Protein AF-A0A6P5WKS6-F1 (afdb_monomer)

pLDDT: mean 84.62, std 12.01, range [33.75, 97.38]

Organism: Durio zibethinus (NCBI:txid66656)

Foldseek 3Di:
DDPLLVCLVPDDLAADAEDADADEDDVCLVVVLSNVVSNLSSLYAEYADHYEYPDPPPPRAHDQVVQVRASYAYYHDHYQDEHDHDPDGDHNRHNYDHYHNYDHDDPVSVCVNPVNDPPD

Sequence (120 aa):
MNFVERVLLLRDSSSLQTFYLNCCVLSDGPHINTWIYAAIRHKIQSLMLRLSFEDINGLFVLPQRLFTCESLMDLDLQFFYDLKLPSVISFPSLKILTLVSVTFADHHLVQQLFSGNPFV

Solvent-accessible surface area (backbone atoms only — not comparable to full-atom values): 7070 Å² total; per-residue (Å²): 135,56,72,67,55,51,52,59,66,70,49,68,95,58,68,36,58,68,49,79,46,79,46,74,45,64,93,50,53,70,56,53,45,50,48,53,51,45,40,54,75,29,51,24,27,33,42,37,42,38,45,46,63,86,51,98,81,67,84,68,68,72,57,64,66,66,43,52,32,62,50,29,28,32,41,36,42,33,30,85,49,63,55,67,74,58,99,63,66,39,58,80,44,53,77,43,81,45,75,39,68,60,42,72,82,54,70,66,55,49,50,54,67,70,61,74,57,77,91,122

Secondary structure (DSSP, 8-state):
--HHHHHHHHS-S----EEEEEEEESTTHHHHHHHHHHHHHTT-SEEEEEEEESSTT------GGGGG-TT--EEEEE-SSB----S----TT--EEEEES-B-S-HHHHHHHHS-----

Structure (mmCIF, N/CA/C/O backbone):
data_AF-A0A6P5WKS6-F1
#
_entry.id   AF-A0A6P5WKS6-F1
#
loop_
_atom_site.group_PDB
_atom_site.id
_atom_site.type_symbol
_atom_site.label_atom_id
_atom_site.label_alt_id
_atom_site.label_comp_id
_atom_site.label_asym_id
_atom_site.label_entity_id
_atom_site.label_seq_id
_atom_site.pdbx_PDB_ins_code
_atom_site.Cartn_x
_atom_site.Cartn_y
_atom_site.Cartn_z
_atom_site.occupancy
_atom_site.B_iso_or_equiv
_atom_site.auth_seq_id
_atom_site.auth_comp_id
_atom_site.auth_asym_id
_atom_site.auth_atom_id
_atom_site.pdbx_PDB_model_num
ATOM 1 N N . MET A 1 1 ? -12.905 -13.903 -11.666 1.00 56.12 1 MET A N 1
ATOM 2 C CA . MET A 1 1 ? -12.692 -13.738 -10.219 1.00 56.12 1 MET A CA 1
ATOM 3 C C . MET A 1 1 ? -11.821 -14.889 -9.740 1.00 56.12 1 MET A C 1
ATOM 5 O O . MET A 1 1 ? -12.224 -16.033 -9.932 1.00 56.12 1 MET A O 1
ATOM 9 N N . ASN A 1 2 ? -10.618 -14.619 -9.234 1.00 79.56 2 ASN A N 1
ATOM 10 C CA . ASN A 1 2 ? -9.679 -15.669 -8.808 1.00 79.56 2 ASN A CA 1
ATOM 11 C C . ASN A 1 2 ? -9.931 -16.110 -7.348 1.00 79.56 2 ASN A C 1
ATOM 13 O O . ASN A 1 2 ? -10.730 -15.505 -6.631 1.00 79.56 2 ASN A O 1
ATOM 17 N N . PHE A 1 3 ? -9.293 -17.205 -6.915 1.00 83.62 3 PHE A N 1
ATOM 18 C CA . PHE A 1 3 ? -9.488 -17.784 -5.576 1.00 83.62 3 PHE A CA 1
ATOM 19 C C . PHE A 1 3 ? -9.265 -16.760 -4.450 1.00 83.62 3 PHE A C 1
ATOM 21 O O . PHE A 1 3 ? -10.076 -16.679 -3.530 1.00 83.62 3 PHE A O 1
ATOM 28 N N . VAL A 1 4 ? -8.216 -15.937 -4.558 1.00 82.88 4 VAL A N 1
ATOM 29 C CA . VAL A 1 4 ? -7.855 -14.932 -3.546 1.00 82.88 4 VAL A CA 1
ATOM 30 C C . VAL A 1 4 ? -8.931 -13.853 -3.430 1.00 82.88 4 VAL A C 1
ATOM 32 O O . VAL A 1 4 ? -9.372 -13.549 -2.324 1.00 82.88 4 VAL A O 1
ATOM 35 N N . GLU A 1 5 ? -9.427 -13.329 -4.556 1.00 82.88 5 GLU A N 1
ATOM 36 C CA . GLU A 1 5 ? -10.539 -12.365 -4.561 1.00 82.88 5 GLU A CA 1
ATOM 37 C C . GLU A 1 5 ? -11.770 -12.938 -3.859 1.00 82.88 5 GLU A C 1
ATOM 39 O O . GLU A 1 5 ? -12.392 -12.270 -3.035 1.00 82.88 5 GLU A O 1
ATOM 44 N N . ARG A 1 6 ? -12.101 -14.201 -4.146 1.00 85.94 6 ARG A N 1
ATOM 45 C CA . ARG A 1 6 ? -13.261 -14.866 -3.553 1.00 85.94 6 ARG A CA 1
ATOM 46 C C . ARG A 1 6 ? -13.101 -15.051 -2.043 1.00 85.94 6 ARG A C 1
ATOM 48 O O . ARG A 1 6 ? -14.053 -14.796 -1.314 1.00 85.94 6 ARG A O 1
ATOM 55 N N . VAL A 1 7 ? -11.919 -15.443 -1.568 1.00 87.19 7 VAL A N 1
ATOM 56 C CA . VAL A 1 7 ? -11.631 -15.565 -0.127 1.00 87.19 7 VAL A CA 1
ATOM 57 C C . VAL A 1 7 ? -11.758 -14.212 0.573 1.00 87.19 7 VAL A C 1
ATOM 59 O O . VAL A 1 7 ? -12.415 -14.121 1.606 1.00 87.19 7 VAL A O 1
ATOM 62 N N . LEU A 1 8 ? -11.195 -13.147 -0.003 1.00 83.88 8 LEU A N 1
ATOM 63 C CA . LEU A 1 8 ? -11.260 -11.806 0.583 1.00 83.88 8 LEU A CA 1
ATOM 64 C C . LEU A 1 8 ? -12.688 -11.237 0.599 1.00 83.88 8 LEU A C 1
ATOM 66 O O . LEU A 1 8 ? -13.052 -10.508 1.522 1.00 83.88 8 LEU A O 1
ATOM 70 N N . LEU A 1 9 ? -13.510 -11.577 -0.397 1.00 81.69 9 LEU A N 1
ATOM 71 C CA . LEU A 1 9 ? -14.909 -11.147 -0.476 1.00 81.69 9 LEU A CA 1
ATOM 72 C C . LEU A 1 9 ? -15.844 -11.924 0.450 1.00 81.69 9 LEU A C 1
ATOM 74 O O . LEU A 1 9 ? -16.779 -11.331 0.980 1.00 81.69 9 LEU A O 1
ATOM 78 N N . LEU A 1 10 ? -15.613 -13.229 0.616 1.00 84.00 10 LEU A N 1
ATOM 79 C CA . LEU A 1 10 ? -16.430 -14.102 1.466 1.00 84.00 10 LEU A CA 1
ATOM 80 C C . LEU A 1 10 ? -16.016 -14.068 2.938 1.00 84.00 10 LEU A C 1
ATOM 82 O O . LEU A 1 10 ? -16.721 -14.631 3.775 1.00 84.00 10 LEU A O 1
ATOM 86 N N . ARG A 1 11 ? -14.886 -13.430 3.257 1.00 82.25 11 ARG A N 1
ATOM 87 C CA . ARG A 1 11 ? -14.483 -13.185 4.638 1.00 82.25 11 ARG A CA 1
ATOM 88 C C . ARG A 1 11 ? -15.569 -12.377 5.346 1.00 82.25 11 ARG A C 1
ATOM 90 O O . ARG A 1 11 ? -16.121 -11.430 4.781 1.00 82.25 11 ARG A O 1
ATOM 97 N N . ASP A 1 12 ? -15.869 -12.771 6.577 1.00 78.62 12 ASP A N 1
ATOM 98 C CA . ASP A 1 12 ? -16.764 -12.024 7.451 1.00 78.62 12 ASP A CA 1
ATOM 99 C C . ASP A 1 12 ? -16.227 -10.605 7.716 1.00 78.62 12 ASP A C 1
ATOM 101 O O . ASP A 1 12 ? -15.115 -10.245 7.330 1.00 78.62 12 ASP A O 1
ATOM 105 N N . SER A 1 13 ? -17.019 -9.760 8.374 1.00 73.75 13 SER A N 1
ATOM 106 C CA . SER A 1 13 ? -16.633 -8.373 8.668 1.00 73.75 13 SER A CA 1
ATOM 107 C C . SER A 1 13 ? -15.544 -8.243 9.744 1.00 73.75 13 SER A C 1
ATOM 109 O O . SER A 1 13 ? -15.383 -7.163 10.317 1.00 73.75 13 SER A O 1
ATOM 111 N N . SER A 1 14 ? -14.840 -9.329 10.079 1.00 78.69 14 SER A N 1
ATOM 112 C CA . SER A 1 14 ? -13.725 -9.290 11.019 1.00 78.69 14 SER A CA 1
ATOM 113 C C . SER A 1 14 ? -12.568 -8.478 10.437 1.00 78.69 14 SER A C 1
ATOM 115 O O . SER A 1 14 ? -12.316 -8.480 9.230 1.00 78.69 14 SER A O 1
ATOM 117 N N . SER A 1 15 ? -11.828 -7.769 11.291 1.00 75.94 15 SER A N 1
ATOM 118 C CA . SER A 1 15 ? -10.667 -7.014 10.825 1.00 75.94 15 SER A CA 1
ATOM 119 C C . SER A 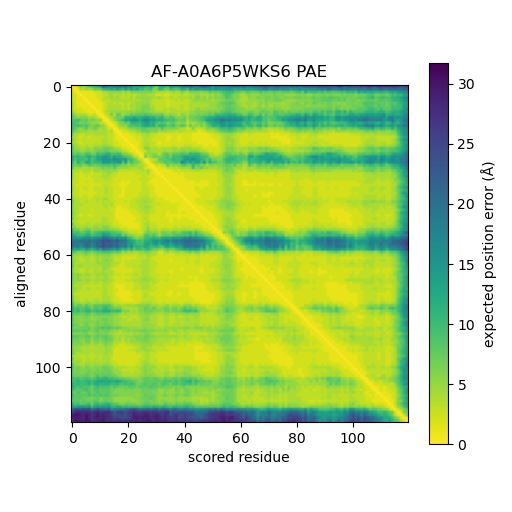1 15 ? -9.590 -7.958 10.279 1.00 75.94 15 SER A C 1
ATOM 121 O O . SER A 1 15 ? -9.337 -9.046 10.808 1.00 75.94 15 SER A O 1
ATOM 123 N N . LEU A 1 16 ? -8.982 -7.587 9.155 1.00 83.50 16 LEU A N 1
ATOM 124 C CA . LEU A 1 16 ? -7.825 -8.288 8.605 1.00 83.50 16 LEU A CA 1
ATOM 125 C C . LEU A 1 16 ? -6.577 -7.660 9.213 1.00 83.50 16 LEU A C 1
ATOM 127 O O . LEU A 1 16 ? -6.163 -6.612 8.757 1.00 83.50 16 LEU A O 1
ATOM 131 N N . GLN A 1 17 ? -5.972 -8.246 10.245 1.00 91.00 17 GLN A N 1
ATOM 132 C CA . GLN A 1 17 ? -4.832 -7.580 10.894 1.00 91.00 17 GLN A CA 1
ATOM 133 C C . GLN A 1 17 ? -3.659 -7.352 9.933 1.00 91.00 17 GLN A C 1
ATOM 135 O O . GLN A 1 17 ? -3.175 -6.226 9.825 1.00 91.00 17 GLN A O 1
ATOM 140 N N . THR A 1 18 ? -3.265 -8.385 9.187 1.00 94.62 18 THR A N 1
ATOM 141 C CA . THR A 1 18 ? -2.090 -8.338 8.311 1.00 94.62 18 THR A CA 1
ATOM 142 C C . THR A 1 18 ? -2.413 -8.895 6.931 1.00 94.62 18 THR A C 1
ATOM 144 O O . THR A 1 18 ? -3.059 -9.937 6.811 1.00 94.62 18 THR A O 1
ATOM 147 N N . PHE A 1 19 ? -1.922 -8.228 5.889 1.00 94.38 19 PHE A N 1
ATOM 148 C CA . PHE A 1 19 ? -1.888 -8.743 4.522 1.00 94.38 19 PHE A CA 1
ATOM 149 C C . PHE A 1 19 ? -0.457 -8.673 4.007 1.00 94.38 19 PHE A C 1
ATOM 151 O O . PHE A 1 19 ? 0.121 -7.593 3.892 1.00 94.38 19 PHE A O 1
ATOM 158 N N . TYR A 1 20 ? 0.099 -9.839 3.697 1.00 95.12 20 TYR A N 1
ATOM 159 C CA . TYR A 1 20 ? 1.424 -9.982 3.115 1.00 95.12 20 TYR A CA 1
ATOM 160 C C . TYR A 1 20 ? 1.292 -10.543 1.706 1.00 95.12 20 TYR A C 1
ATOM 162 O O . TYR A 1 20 ? 0.670 -11.590 1.509 1.00 95.12 20 TYR A O 1
ATOM 170 N N . LEU A 1 21 ? 1.901 -9.865 0.740 1.00 92.75 21 LEU A N 1
ATOM 171 C CA . LEU A 1 21 ? 1.977 -10.327 -0.635 1.00 92.75 21 LEU A CA 1
ATOM 172 C C . L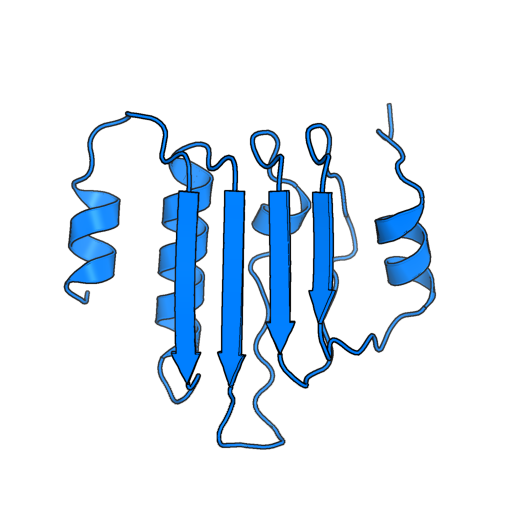EU A 1 21 ? 3.421 -10.278 -1.117 1.00 92.75 21 LEU A C 1
ATOM 174 O O . LEU A 1 21 ? 4.053 -9.225 -1.101 1.00 92.75 21 LEU A O 1
ATOM 178 N N . ASN A 1 22 ? 3.907 -11.420 -1.595 1.00 91.56 22 ASN A N 1
ATOM 179 C CA . ASN A 1 22 ? 5.159 -11.534 -2.325 1.00 91.56 22 ASN A CA 1
ATOM 180 C C . ASN A 1 22 ? 4.858 -12.128 -3.700 1.00 91.56 22 ASN A C 1
ATOM 182 O O . ASN A 1 22 ? 4.391 -13.266 -3.780 1.00 91.56 22 ASN A O 1
ATOM 186 N N . CYS A 1 23 ? 5.030 -11.343 -4.759 1.00 86.06 23 CYS A N 1
ATOM 187 C CA . CYS A 1 23 ? 4.578 -11.725 -6.092 1.00 86.06 23 CYS A CA 1
ATOM 188 C C . CYS A 1 23 ? 5.396 -11.043 -7.194 1.00 86.06 23 CYS A C 1
ATOM 190 O O . CYS A 1 23 ? 5.827 -9.899 -7.045 1.00 86.06 23 CYS A O 1
ATOM 192 N N . CYS A 1 24 ? 5.556 -11.740 -8.320 1.00 84.38 24 CYS A N 1
ATOM 193 C CA . CYS A 1 24 ? 6.005 -11.132 -9.564 1.00 84.38 24 CYS A CA 1
ATOM 194 C C . CYS A 1 24 ? 4.792 -10.570 -10.313 1.00 84.38 24 CYS A C 1
ATOM 196 O O . CYS A 1 24 ? 3.884 -11.307 -10.691 1.00 84.38 24 CYS A O 1
ATOM 198 N N . VAL A 1 25 ? 4.759 -9.255 -10.490 1.00 77.00 25 VAL A N 1
ATOM 199 C CA . VAL A 1 25 ? 3.701 -8.527 -11.177 1.00 77.00 25 VAL A CA 1
ATOM 200 C C . VAL A 1 25 ? 3.908 -8.665 -12.681 1.00 77.00 25 VAL A C 1
ATOM 202 O O . VAL A 1 25 ? 4.751 -7.998 -13.280 1.00 77.00 25 VAL A O 1
ATOM 205 N N . LEU A 1 26 ? 3.114 -9.557 -13.269 1.00 75.06 26 LEU A N 1
ATOM 206 C CA . LEU A 1 26 ? 2.977 -9.740 -14.712 1.00 75.06 26 LEU A CA 1
ATOM 207 C C . LEU A 1 26 ? 1.677 -9.064 -15.183 1.00 75.06 26 LEU A C 1
ATOM 209 O O . LEU A 1 26 ? 1.433 -7.890 -14.910 1.00 75.06 26 LEU A O 1
ATOM 213 N N . SER A 1 27 ? 0.782 -9.821 -15.820 1.00 66.81 27 SER A N 1
ATOM 214 C CA . SER A 1 27 ? -0.584 -9.392 -16.150 1.00 66.81 27 SER A CA 1
ATOM 215 C C . SER A 1 27 ? -1.517 -9.293 -14.928 1.00 66.81 27 SER A C 1
ATOM 217 O O . SER A 1 27 ? -2.636 -8.796 -15.047 1.00 66.81 27 SER A O 1
ATOM 219 N N . ASP A 1 28 ? -1.052 -9.693 -13.740 1.00 66.81 28 ASP A N 1
ATOM 220 C CA . ASP A 1 28 ? -1.843 -9.768 -12.506 1.00 66.81 28 ASP A CA 1
ATOM 221 C C . ASP A 1 28 ? -1.991 -8.438 -11.744 1.00 66.81 28 ASP A C 1
ATOM 223 O O . ASP A 1 28 ? -2.648 -8.390 -10.702 1.00 66.81 28 ASP A O 1
ATOM 227 N N . GLY A 1 29 ? -1.428 -7.331 -12.243 1.00 74.88 29 GLY A N 1
ATOM 228 C CA . GLY A 1 29 ? -1.526 -6.010 -11.598 1.00 74.88 29 GLY A CA 1
ATOM 229 C C . GLY A 1 29 ? -2.953 -5.615 -11.160 1.00 74.88 29 GLY A C 1
ATOM 230 O O . GLY A 1 29 ? -3.149 -5.237 -9.999 1.00 74.88 29 GLY A O 1
ATOM 231 N N . PRO A 1 30 ? -3.986 -5.757 -12.018 1.00 80.00 30 PRO A N 1
ATOM 232 C CA . PRO A 1 30 ? -5.375 -5.496 -11.631 1.00 80.00 30 PRO A CA 1
ATOM 233 C C . PRO A 1 30 ? -5.883 -6.373 -10.471 1.00 80.00 30 PRO A C 1
ATOM 235 O O . PRO A 1 30 ? -6.664 -5.904 -9.635 1.00 80.00 30 PRO A O 1
ATOM 238 N N . HIS A 1 31 ? -5.424 -7.624 -10.375 1.00 86.00 31 HIS A N 1
ATOM 239 C CA . HIS A 1 31 ? -5.786 -8.529 -9.282 1.00 86.00 31 HIS A CA 1
ATOM 240 C C . HIS A 1 31 ? -5.155 -8.089 -7.962 1.00 86.00 31 HIS A C 1
ATOM 242 O O . HIS A 1 31 ? -5.849 -8.026 -6.948 1.00 86.00 31 HIS A O 1
ATOM 248 N N . ILE A 1 32 ? -3.884 -7.684 -7.980 1.00 88.62 32 ILE A N 1
ATOM 249 C CA . ILE A 1 32 ? -3.184 -7.182 -6.789 1.00 88.62 32 ILE A CA 1
ATOM 250 C C . ILE A 1 32 ? -3.903 -5.956 -6.218 1.00 88.62 32 ILE A C 1
ATOM 252 O O . ILE A 1 32 ? -4.176 -5.899 -5.018 1.00 88.62 32 ILE A O 1
ATOM 256 N N . ASN A 1 33 ? -4.297 -5.010 -7.073 1.00 90.00 33 ASN A N 1
ATOM 257 C CA . ASN A 1 33 ? -5.070 -3.843 -6.643 1.00 90.00 33 ASN A CA 1
ATOM 258 C C . ASN A 1 33 ? -6.426 -4.226 -6.040 1.00 90.00 33 ASN A C 1
ATOM 260 O O . ASN A 1 33 ? -6.846 -3.638 -5.040 1.00 90.00 33 ASN A O 1
ATOM 264 N N . THR A 1 34 ? -7.086 -5.240 -6.600 1.00 90.69 34 THR A N 1
ATOM 265 C CA . THR A 1 34 ? -8.341 -5.775 -6.057 1.00 90.69 34 THR A CA 1
ATOM 266 C C . THR A 1 34 ? -8.132 -6.384 -4.669 1.00 90.69 34 THR A C 1
ATOM 268 O O . THR A 1 34 ? -8.932 -6.145 -3.762 1.00 90.69 34 THR A O 1
ATOM 271 N N . TRP A 1 35 ? -7.036 -7.117 -4.462 1.00 92.12 35 TRP A N 1
ATOM 272 C CA . TRP A 1 35 ? -6.706 -7.708 -3.165 1.00 92.12 35 TRP A CA 1
ATOM 273 C C . TRP A 1 35 ? -6.384 -6.647 -2.112 1.00 92.12 35 TRP A C 1
ATOM 275 O O . TRP A 1 35 ? -6.918 -6.709 -1.005 1.00 92.12 35 TRP A O 1
ATOM 285 N N . ILE A 1 36 ? -5.593 -5.632 -2.473 1.00 93.06 36 ILE A N 1
ATOM 286 C CA . ILE A 1 36 ? -5.288 -4.492 -1.598 1.00 93.06 36 ILE A CA 1
ATOM 287 C C . ILE A 1 36 ? -6.578 -3.755 -1.222 1.00 93.06 36 ILE A C 1
ATOM 289 O O . ILE A 1 36 ? -6.801 -3.454 -0.051 1.00 93.06 36 ILE A O 1
ATOM 293 N N . TYR A 1 37 ? -7.470 -3.501 -2.184 1.00 92.12 37 TYR A N 1
ATOM 294 C CA . TYR A 1 37 ? -8.748 -2.844 -1.909 1.00 92.12 37 TYR A CA 1
ATOM 295 C C . TYR A 1 37 ? -9.618 -3.652 -0.940 1.00 92.12 37 TYR A C 1
ATOM 297 O O . TYR A 1 37 ? -10.211 -3.094 -0.013 1.00 92.12 37 TYR A O 1
ATOM 305 N N . ALA A 1 38 ? -9.680 -4.972 -1.123 1.00 91.00 38 ALA A N 1
ATOM 306 C CA . ALA A 1 38 ? -10.418 -5.839 -0.219 1.00 91.00 38 ALA A CA 1
ATOM 307 C C . ALA A 1 38 ? -9.799 -5.847 1.189 1.00 91.00 38 ALA A C 1
ATOM 309 O O . ALA A 1 38 ? -10.533 -5.756 2.171 1.00 91.00 38 ALA A O 1
ATOM 310 N N . ALA A 1 39 ? -8.468 -5.861 1.300 1.00 92.06 39 ALA A N 1
ATOM 311 C CA . ALA A 1 39 ? -7.765 -5.739 2.574 1.00 92.06 39 ALA A CA 1
ATOM 312 C C . ALA A 1 39 ? -8.081 -4.409 3.287 1.00 92.06 39 ALA A C 1
ATOM 314 O O . ALA A 1 39 ? -8.434 -4.410 4.466 1.00 92.06 39 ALA A O 1
ATOM 315 N N . ILE A 1 40 ? -8.056 -3.286 2.561 1.00 92.31 40 ILE A N 1
ATOM 316 C CA . ILE A 1 40 ? -8.437 -1.960 3.080 1.00 92.31 40 ILE A CA 1
ATOM 317 C C . ILE A 1 40 ? -9.883 -1.963 3.594 1.00 92.31 40 ILE A C 1
ATOM 319 O O . ILE A 1 40 ? -10.154 -1.473 4.689 1.00 92.31 40 ILE A O 1
ATOM 323 N N . ARG A 1 41 ? -10.821 -2.561 2.846 1.00 91.12 41 ARG A N 1
ATOM 324 C CA . ARG A 1 41 ? -12.234 -2.672 3.255 1.00 91.12 41 ARG A CA 1
ATOM 325 C C . ARG A 1 41 ? -12.406 -3.431 4.576 1.00 91.12 41 ARG A C 1
ATOM 327 O O . ARG A 1 41 ? -13.323 -3.126 5.333 1.00 91.12 41 ARG A O 1
ATOM 334 N N . HIS A 1 42 ? -11.509 -4.370 4.864 1.00 90.69 42 HIS A N 1
ATOM 335 C CA . HIS A 1 42 ? -11.467 -5.138 6.110 1.00 90.69 42 HIS A CA 1
ATOM 336 C C . HIS A 1 42 ? -10.616 -4.480 7.206 1.00 90.69 42 HIS A C 1
ATOM 338 O O . HIS A 1 42 ? -10.169 -5.159 8.129 1.00 90.69 42 HIS A O 1
ATOM 344 N N . LYS A 1 43 ? -10.418 -3.155 7.140 1.00 92.06 43 LYS A N 1
ATOM 345 C CA . LYS A 1 43 ? -9.730 -2.348 8.163 1.00 92.06 43 LYS A CA 1
ATOM 346 C C . LYS A 1 43 ? -8.347 -2.898 8.511 1.00 92.06 43 LYS A C 1
ATOM 348 O O . LYS A 1 43 ? -8.040 -3.160 9.677 1.00 92.06 43 LYS A O 1
ATOM 353 N N . ILE A 1 44 ? -7.534 -3.099 7.477 1.00 94.69 44 ILE A N 1
ATOM 354 C CA . ILE A 1 44 ? -6.183 -3.628 7.627 1.00 94.69 44 ILE A CA 1
ATOM 355 C C . ILE A 1 44 ? -5.284 -2.774 8.515 1.00 94.69 44 ILE A C 1
ATO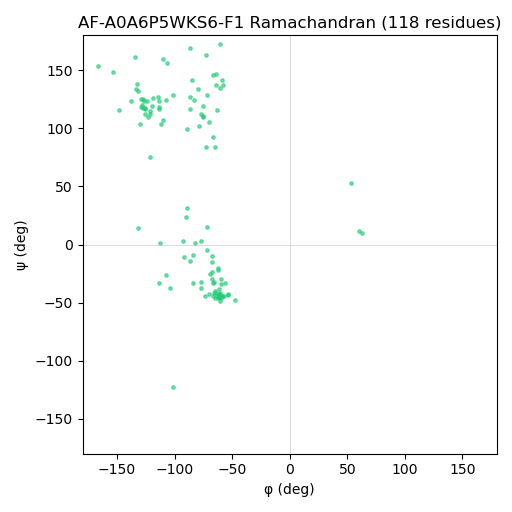M 357 O O . ILE A 1 44 ? -5.342 -1.548 8.437 1.00 94.69 44 ILE A O 1
ATOM 361 N N . GLN A 1 45 ? -4.448 -3.427 9.331 1.00 95.88 45 GLN A N 1
ATOM 362 C CA . GLN A 1 45 ? -3.489 -2.759 10.215 1.00 95.88 45 GLN A CA 1
ATOM 363 C C . GLN A 1 45 ? -2.049 -2.826 9.701 1.00 95.88 45 GLN A C 1
ATOM 365 O O . GLN A 1 45 ? -1.328 -1.846 9.839 1.00 95.88 45 GLN A O 1
ATOM 370 N N . SER A 1 46 ? -1.627 -3.933 9.090 1.00 97.38 46 SER A N 1
ATOM 371 C CA . SER A 1 46 ? -0.276 -4.091 8.536 1.00 97.38 46 SER A CA 1
ATOM 372 C C . SER A 1 46 ? -0.342 -4.589 7.097 1.00 97.38 46 SER A C 1
ATOM 374 O O . SER A 1 46 ? -0.878 -5.668 6.832 1.00 97.38 46 SER A O 1
ATOM 376 N N . LEU A 1 47 ? 0.175 -3.794 6.162 1.00 97.31 47 LEU A N 1
ATOM 377 C CA . LEU A 1 47 ? 0.273 -4.142 4.750 1.00 97.31 47 LEU A CA 1
ATOM 378 C C . LEU A 1 47 ? 1.739 -4.286 4.356 1.00 97.31 47 LEU A C 1
ATOM 380 O O . LEU A 1 47 ? 2.505 -3.335 4.463 1.00 97.31 47 LEU A O 1
ATOM 384 N N . MET A 1 48 ? 2.093 -5.450 3.821 1.00 97.19 48 MET A N 1
ATOM 385 C CA . MET A 1 48 ? 3.443 -5.749 3.360 1.00 97.19 48 MET A CA 1
ATOM 386 C C . MET A 1 48 ? 3.407 -6.218 1.907 1.00 97.19 48 MET A C 1
ATOM 388 O O . MET A 1 48 ? 2.818 -7.256 1.595 1.00 97.19 48 MET A O 1
ATOM 392 N N . LEU A 1 49 ? 4.038 -5.459 1.015 1.00 94.81 49 LEU A N 1
ATOM 393 C CA . LEU A 1 49 ? 4.073 -5.724 -0.419 1.00 94.81 49 LEU A CA 1
ATOM 394 C C . LEU A 1 49 ? 5.516 -5.881 -0.887 1.00 94.81 49 LEU A C 1
ATOM 396 O O . LEU A 1 49 ? 6.283 -4.922 -0.891 1.00 94.81 49 LEU A O 1
ATOM 400 N N . ARG A 1 50 ? 5.864 -7.087 -1.336 1.00 93.38 50 ARG A N 1
ATOM 401 C CA . ARG A 1 50 ? 7.120 -7.383 -2.028 1.00 93.38 50 ARG A CA 1
ATOM 402 C C . ARG A 1 50 ? 6.809 -7.720 -3.474 1.00 93.38 50 ARG A C 1
ATOM 404 O O . ARG A 1 50 ? 6.279 -8.791 -3.761 1.00 93.38 50 ARG A O 1
ATOM 411 N N . LEU A 1 51 ? 7.074 -6.777 -4.366 1.00 88.44 51 LEU A N 1
ATOM 412 C CA . LEU A 1 51 ? 6.690 -6.877 -5.768 1.00 88.44 51 LEU A CA 1
ATOM 413 C C . LEU A 1 51 ? 7.940 -6.852 -6.650 1.00 88.44 51 LEU A C 1
ATOM 415 O O . LEU A 1 51 ? 8.765 -5.943 -6.565 1.00 88.44 51 LEU A O 1
ATOM 419 N N . SER A 1 52 ? 8.082 -7.855 -7.509 1.00 86.31 52 SER A N 1
ATOM 420 C CA . SER A 1 52 ? 9.030 -7.833 -8.628 1.00 86.31 52 SER A CA 1
ATOM 421 C C . SER A 1 52 ? 8.263 -7.644 -9.932 1.00 86.31 52 SER A C 1
ATOM 423 O O . SER A 1 52 ? 7.082 -7.954 -9.988 1.00 86.31 52 SER A O 1
ATOM 425 N N . PHE A 1 53 ? 8.895 -7.131 -10.980 1.00 79.88 53 PHE A N 1
ATOM 426 C CA . PHE A 1 53 ? 8.239 -6.905 -12.271 1.00 79.88 53 PHE A CA 1
ATOM 427 C C . PHE A 1 53 ? 9.158 -7.428 -13.373 1.00 79.88 53 PHE A C 1
ATOM 429 O O . PHE A 1 53 ? 10.359 -7.153 -13.323 1.00 79.88 53 PHE A O 1
ATOM 436 N N . GLU A 1 54 ? 8.612 -8.182 -14.331 1.00 72.81 54 GLU A N 1
ATOM 437 C CA . GLU A 1 54 ? 9.381 -8.685 -15.483 1.00 72.81 54 GLU A CA 1
ATOM 438 C C . GLU A 1 54 ? 9.632 -7.608 -16.544 1.00 72.81 54 GLU A C 1
ATOM 440 O O . GLU A 1 54 ? 10.678 -7.629 -17.190 1.00 72.81 54 GLU A O 1
ATOM 445 N N . ASP A 1 55 ? 8.704 -6.662 -16.718 1.00 67.00 55 ASP A N 1
ATOM 446 C CA . ASP A 1 55 ? 8.845 -5.580 -17.693 1.00 67.00 55 ASP A CA 1
ATOM 447 C C . ASP A 1 55 ? 9.269 -4.278 -17.006 1.00 67.00 55 ASP A C 1
ATOM 449 O O . ASP A 1 55 ? 8.630 -3.798 -16.067 1.00 67.00 55 ASP A O 1
ATOM 453 N N . ILE A 1 5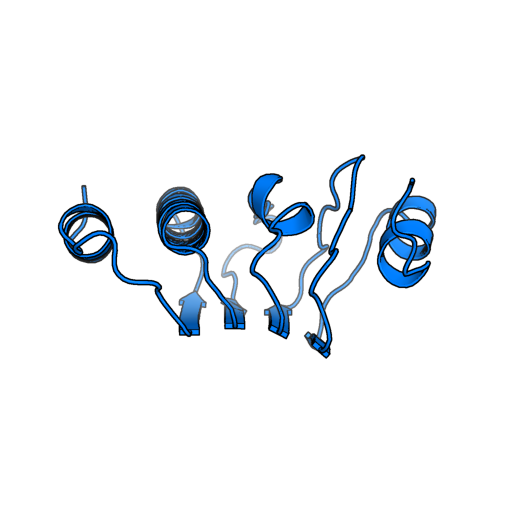6 ? 10.329 -3.681 -17.544 1.00 57.62 56 ILE A N 1
ATOM 454 C CA . ILE A 1 56 ? 10.935 -2.419 -17.112 1.00 57.62 56 ILE A CA 1
ATOM 455 C C . ILE A 1 56 ? 9.931 -1.256 -17.263 1.00 57.62 56 ILE A C 1
ATOM 457 O O . ILE A 1 56 ? 10.043 -0.234 -16.591 1.00 57.62 56 ILE A O 1
ATOM 461 N N . ASN A 1 57 ? 8.915 -1.425 -18.118 1.00 57.97 57 ASN A N 1
ATOM 462 C CA . ASN A 1 57 ? 7.846 -0.450 -18.352 1.00 57.97 57 ASN A CA 1
ATOM 463 C C . ASN A 1 57 ? 6.598 -0.669 -17.479 1.00 57.97 57 ASN A C 1
ATOM 465 O O . ASN A 1 57 ? 5.601 0.040 -17.649 1.00 57.97 57 ASN A O 1
ATOM 469 N N . GLY A 1 58 ? 6.616 -1.657 -16.578 1.00 57.91 58 GLY A N 1
ATOM 470 C CA . GLY A 1 58 ? 5.490 -2.037 -15.729 1.00 57.91 58 GLY A CA 1
ATOM 471 C C . GLY A 1 58 ? 5.098 -0.942 -14.737 1.00 57.91 58 GLY A C 1
ATOM 472 O O . GLY A 1 58 ? 5.487 -0.961 -13.575 1.00 57.91 58 GLY A O 1
ATOM 473 N N . LEU A 1 59 ? 4.288 0.019 -15.184 1.00 66.31 59 LEU A N 1
ATOM 474 C CA . LEU A 1 59 ? 3.711 1.064 -14.342 1.00 66.31 59 LEU A CA 1
ATOM 475 C C . LEU A 1 59 ? 2.612 0.470 -13.451 1.00 66.31 59 LEU A C 1
ATOM 477 O O . LEU A 1 59 ? 1.426 0.544 -13.775 1.00 66.31 59 LEU A O 1
ATOM 481 N N . PHE A 1 60 ? 2.986 -0.107 -12.314 1.00 78.38 60 PHE A N 1
ATOM 482 C CA . PHE A 1 60 ? 2.016 -0.494 -11.297 1.00 78.38 60 PHE A CA 1
ATOM 483 C C . PHE A 1 60 ? 1.725 0.662 -10.353 1.00 78.38 60 PHE A C 1
ATOM 485 O O . PHE A 1 60 ? 2.616 1.280 -9.775 1.00 78.38 60 PHE A O 1
ATOM 492 N N . VAL A 1 61 ? 0.437 0.958 -10.215 1.00 86.06 61 VAL A N 1
ATOM 493 C CA . VAL A 1 61 ? -0.055 2.052 -9.386 1.00 86.06 61 VAL A CA 1
ATOM 494 C C . VAL A 1 61 ? -0.839 1.451 -8.239 1.00 86.06 61 VAL A C 1
ATOM 496 O O . VAL A 1 61 ? -1.859 0.791 -8.458 1.00 86.06 61 VAL A O 1
ATOM 499 N N . LEU A 1 62 ? -0.361 1.705 -7.022 1.00 90.25 62 LEU A N 1
ATOM 500 C CA . LEU A 1 62 ? -1.074 1.325 -5.812 1.00 90.25 62 LEU A CA 1
ATOM 501 C C . LEU A 1 62 ? -2.410 2.079 -5.724 1.00 90.25 62 LEU A C 1
ATOM 503 O O . LEU A 1 62 ? -2.498 3.239 -6.140 1.00 90.25 62 LEU A O 1
ATOM 507 N N . PRO A 1 63 ? -3.462 1.468 -5.155 1.00 91.44 63 PRO A N 1
ATOM 508 C CA . PRO A 1 63 ? -4.755 2.125 -5.035 1.00 91.44 63 PRO A CA 1
ATOM 509 C C . PRO A 1 63 ? -4.647 3.396 -4.190 1.00 91.44 63 PRO A C 1
ATOM 511 O O . PRO A 1 63 ? -4.110 3.360 -3.088 1.00 91.44 63 PRO A O 1
ATOM 514 N N . GLN A 1 64 ? -5.243 4.504 -4.638 1.00 90.31 64 GLN A N 1
ATOM 515 C CA . GLN A 1 64 ? -5.205 5.779 -3.899 1.00 90.31 64 GLN A CA 1
ATOM 516 C C . GLN A 1 64 ? -5.737 5.657 -2.461 1.00 90.31 64 GLN A C 1
ATOM 518 O O . GLN A 1 64 ? -5.232 6.304 -1.548 1.00 90.31 64 GLN A O 1
ATOM 523 N N . ARG A 1 65 ? -6.724 4.775 -2.244 1.00 91.75 65 ARG A N 1
ATOM 524 C CA . ARG A 1 65 ? -7.286 4.499 -0.912 1.00 91.75 65 ARG A CA 1
ATOM 525 C C . ARG A 1 65 ? -6.281 3.919 0.079 1.00 91.75 65 ARG A C 1
ATOM 527 O O . ARG A 1 65 ? -6.515 4.008 1.276 1.00 91.75 65 ARG A O 1
ATOM 534 N N . LEU A 1 66 ? -5.180 3.335 -0.395 1.00 94.00 66 LEU A N 1
ATOM 535 C CA . LEU A 1 66 ? -4.105 2.895 0.486 1.00 94.00 66 LEU A CA 1
ATOM 536 C C . LEU A 1 66 ? -3.520 4.081 1.259 1.00 94.00 66 LEU A C 1
ATOM 538 O O . LEU A 1 66 ? -3.346 3.997 2.468 1.00 94.00 66 LEU A O 1
ATOM 542 N N . PHE A 1 67 ? -3.306 5.201 0.566 1.00 92.00 67 PHE A N 1
ATOM 543 C CA . PHE A 1 67 ? -2.680 6.415 1.096 1.00 92.00 67 PHE A CA 1
ATOM 544 C C . PHE A 1 67 ? -3.598 7.265 1.976 1.00 92.00 67 PHE A C 1
ATOM 546 O O . PHE A 1 67 ? -3.213 8.354 2.383 1.00 92.00 67 PHE A O 1
ATOM 553 N N . THR A 1 68 ? -4.819 6.792 2.221 1.00 92.31 68 THR A N 1
ATOM 554 C CA . THR A 1 68 ? -5.836 7.422 3.078 1.00 92.31 68 THR A CA 1
ATOM 555 C C . THR A 1 68 ? -6.448 6.412 4.059 1.00 92.31 68 THR A C 1
ATOM 557 O O . THR A 1 68 ? -7.504 6.653 4.638 1.00 92.31 68 THR A O 1
ATOM 560 N N . CYS A 1 69 ? -5.818 5.241 4.232 1.00 93.06 69 CYS A N 1
ATOM 561 C CA . CYS A 1 69 ? -6.352 4.150 5.042 1.00 93.06 69 CYS A CA 1
ATOM 562 C C . CYS A 1 69 ? -6.195 4.436 6.541 1.00 93.06 69 CYS A C 1
ATOM 564 O O . CYS A 1 69 ? -5.096 4.367 7.090 1.00 93.06 69 CYS A O 1
ATOM 566 N N . GLU A 1 70 ? -7.311 4.702 7.220 1.00 93.12 70 GLU A N 1
ATOM 567 C CA . GLU A 1 70 ? -7.304 5.115 8.627 1.00 93.12 70 GLU A CA 1
ATOM 568 C C . GLU A 1 70 ? -6.885 4.015 9.603 1.00 93.12 70 GLU A C 1
ATOM 570 O O . GLU A 1 70 ? -6.419 4.310 10.699 1.00 93.12 70 GLU A O 1
ATOM 575 N N . SER A 1 71 ? -7.060 2.744 9.239 1.00 94.12 71 SER A N 1
ATOM 576 C CA . SER A 1 71 ? -6.711 1.614 10.103 1.00 94.12 71 SER A CA 1
ATOM 577 C C . SER A 1 71 ? -5.253 1.181 9.979 1.00 94.12 71 SER A C 1
ATOM 579 O O . SER A 1 71 ? -4.788 0.410 10.818 1.00 94.12 71 SER A O 1
ATOM 581 N N . LEU A 1 72 ? -4.550 1.643 8.939 1.00 95.81 72 LEU A N 1
ATOM 582 C CA . LEU A 1 72 ? -3.214 1.176 8.599 1.00 95.81 72 LEU A CA 1
ATOM 583 C C . LEU A 1 72 ? -2.182 1.756 9.569 1.00 95.81 72 LEU A C 1
ATOM 585 O O . LEU A 1 72 ? -2.017 2.969 9.667 1.00 95.81 72 LEU A O 1
ATOM 589 N N . MET A 1 73 ? -1.489 0.870 10.279 1.00 95.56 73 MET A N 1
ATOM 590 C CA . MET A 1 73 ? -0.456 1.187 11.266 1.00 95.56 73 MET A CA 1
ATOM 591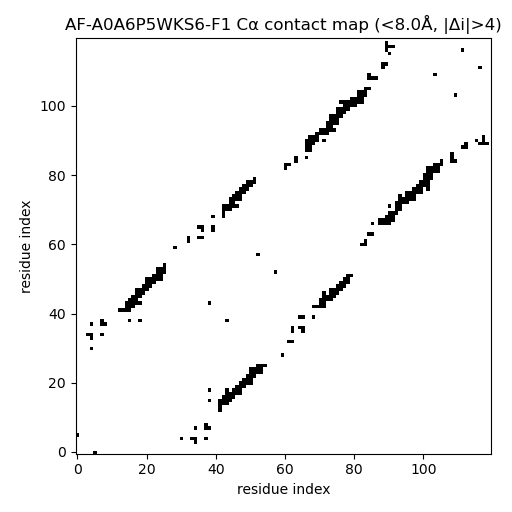 C C . MET A 1 73 ? 0.953 0.863 10.771 1.00 95.56 73 MET A C 1
ATOM 593 O O . MET A 1 73 ? 1.914 1.478 11.228 1.00 95.56 73 MET A O 1
ATOM 597 N N . ASP A 1 74 ? 1.078 -0.084 9.849 1.00 97.00 74 ASP A N 1
ATOM 598 C CA . ASP A 1 74 ? 2.349 -0.552 9.312 1.00 97.00 74 ASP A CA 1
ATOM 599 C C . ASP A 1 74 ? 2.235 -0.734 7.795 1.00 97.00 74 ASP A C 1
ATOM 601 O O . ASP A 1 74 ? 1.341 -1.431 7.307 1.00 97.00 74 ASP A O 1
ATOM 605 N N . LEU A 1 75 ? 3.110 -0.057 7.058 1.00 96.75 75 LEU A N 1
ATOM 606 C CA . LEU A 1 75 ? 3.197 -0.117 5.607 1.00 96.75 75 LEU A CA 1
ATOM 607 C C . LEU A 1 75 ? 4.627 -0.472 5.200 1.00 96.75 75 LEU A C 1
ATOM 609 O O . LEU A 1 75 ? 5.532 0.343 5.357 1.00 96.75 75 LEU A O 1
ATOM 613 N N . ASP A 1 76 ? 4.811 -1.658 4.628 1.00 97.12 76 ASP A N 1
ATOM 614 C CA . ASP A 1 76 ? 6.077 -2.134 4.066 1.00 97.12 76 ASP A CA 1
ATOM 615 C C . ASP A 1 76 ? 5.942 -2.292 2.548 1.00 97.12 76 ASP A C 1
ATOM 617 O O . ASP A 1 76 ? 5.140 -3.090 2.057 1.00 97.12 76 ASP A O 1
ATOM 621 N N . LEU A 1 77 ? 6.714 -1.503 1.803 1.00 94.81 77 LEU A N 1
ATOM 622 C CA . LEU A 1 77 ? 6.766 -1.515 0.346 1.00 94.81 77 LEU A CA 1
ATOM 623 C C . LEU A 1 77 ? 8.182 -1.861 -0.117 1.00 94.81 77 LEU A C 1
ATOM 625 O O . LEU A 1 77 ? 9.134 -1.124 0.149 1.00 94.81 77 LEU A O 1
ATOM 629 N N . GLN A 1 78 ? 8.308 -2.963 -0.855 1.00 93.31 78 GLN A N 1
ATOM 630 C CA . GLN A 1 78 ? 9.576 -3.442 -1.400 1.00 93.31 78 GLN A CA 1
ATOM 631 C C . GLN A 1 78 ? 9.436 -3.748 -2.890 1.00 93.31 78 GLN A C 1
ATOM 633 O O . GLN A 1 78 ? 8.856 -4.768 -3.268 1.00 93.31 78 GLN A O 1
ATOM 638 N N . PHE A 1 79 ? 9.950 -2.862 -3.740 1.00 88.38 79 PHE A N 1
ATOM 639 C CA . PHE A 1 79 ? 9.986 -3.040 -5.194 1.00 88.38 79 PHE A CA 1
ATOM 640 C C . PHE A 1 79 ? 10.927 -2.027 -5.851 1.00 88.38 79 PHE A C 1
ATOM 642 O O . PHE A 1 79 ? 11.108 -0.942 -5.322 1.00 88.38 79 PHE A O 1
ATOM 649 N N . PHE A 1 80 ? 11.490 -2.367 -7.016 1.00 82.38 80 PHE A N 1
ATOM 650 C CA . PHE A 1 80 ? 12.537 -1.601 -7.722 1.00 82.38 80 PHE A CA 1
ATOM 651 C C . PHE A 1 80 ? 12.008 -0.540 -8.711 1.00 82.38 80 PHE A C 1
ATOM 653 O O . PHE A 1 80 ? 12.628 -0.301 -9.745 1.00 82.38 80 PHE A O 1
ATOM 660 N N . TYR A 1 81 ? 10.846 0.057 -8.439 1.00 80.50 81 TYR A N 1
ATOM 661 C CA . TYR A 1 81 ? 10.145 0.931 -9.389 1.00 80.50 81 TYR A CA 1
ATOM 662 C C . TYR A 1 81 ? 9.641 2.217 -8.740 1.00 80.50 81 TYR A C 1
ATOM 664 O O . TYR A 1 81 ? 9.475 2.290 -7.519 1.00 80.50 81 TYR A O 1
ATOM 672 N N . ASP A 1 82 ? 9.346 3.207 -9.589 1.00 84.00 82 ASP A N 1
ATOM 673 C CA . ASP A 1 82 ? 8.813 4.495 -9.161 1.00 84.00 82 ASP A CA 1
ATOM 674 C C . ASP A 1 82 ? 7.441 4.339 -8.508 1.00 84.00 82 ASP A C 1
ATOM 676 O O . ASP A 1 82 ? 6.442 3.992 -9.149 1.00 84.00 82 ASP A O 1
ATOM 680 N N . LEU A 1 83 ? 7.372 4.676 -7.223 1.00 86.81 83 LEU A N 1
ATOM 681 C CA . LEU A 1 83 ? 6.118 4.765 -6.507 1.00 86.81 83 LEU A CA 1
ATOM 682 C C . LEU A 1 83 ? 5.385 6.049 -6.903 1.00 86.81 83 LEU A C 1
ATOM 684 O O . LEU A 1 83 ? 5.771 7.161 -6.536 1.00 86.81 83 LEU A O 1
ATOM 688 N N . LYS A 1 84 ? 4.273 5.887 -7.625 1.00 87.44 84 LYS A N 1
ATOM 689 C CA . LYS A 1 84 ? 3.356 6.990 -7.922 1.00 87.44 84 LYS A CA 1
ATOM 690 C C . LYS A 1 84 ? 2.504 7.307 -6.703 1.00 87.44 84 LYS A C 1
ATOM 692 O O . LYS A 1 84 ? 1.638 6.524 -6.314 1.00 87.44 84 LYS A O 1
ATOM 697 N N . LEU A 1 85 ? 2.746 8.479 -6.134 1.00 88.31 85 LEU A N 1
ATOM 698 C CA . LEU A 1 85 ? 1.970 9.004 -5.024 1.00 88.31 85 LEU A CA 1
ATOM 699 C C . LEU A 1 85 ? 0.710 9.726 -5.538 1.00 88.31 85 LEU A C 1
ATOM 701 O O . LEU A 1 85 ? 0.762 10.390 -6.577 1.00 88.31 85 LEU A O 1
ATOM 705 N N . PRO A 1 86 ? -0.439 9.598 -4.852 1.00 89.19 86 PRO A N 1
ATOM 706 C CA . PRO A 1 86 ? -1.606 10.427 -5.131 1.00 89.19 86 PRO A CA 1
ATOM 707 C C . PRO A 1 86 ? -1.389 11.866 -4.644 1.00 89.19 86 PRO A C 1
ATOM 709 O O . PRO A 1 86 ? -0.547 12.126 -3.792 1.00 89.19 86 PRO A O 1
ATOM 712 N N . SER A 1 87 ? -2.214 12.796 -5.131 1.00 86.50 87 SER A N 1
ATOM 713 C CA . SER A 1 87 ? -2.181 14.209 -4.723 1.00 86.50 87 SER A CA 1
ATOM 714 C C . SER A 1 87 ? -2.607 14.458 -3.272 1.00 86.50 87 SER A C 1
ATOM 716 O O . SER A 1 87 ? -2.423 15.557 -2.760 1.00 86.50 87 SER A O 1
ATOM 718 N N . VAL A 1 88 ? -3.235 13.469 -2.632 1.00 85.06 88 VAL A N 1
ATOM 719 C CA . VAL A 1 88 ? -3.682 13.526 -1.238 1.00 85.06 88 VAL A CA 1
ATOM 720 C C . VAL A 1 88 ? -3.155 12.294 -0.524 1.00 85.06 88 VAL A C 1
ATOM 722 O O . VAL A 1 88 ? -3.481 11.168 -0.902 1.00 85.06 88 VAL A O 1
ATOM 725 N N . ILE A 1 89 ? -2.358 12.523 0.514 1.00 88.69 89 ILE A N 1
ATOM 726 C CA . ILE A 1 89 ? -1.762 11.489 1.355 1.00 88.69 89 ILE A CA 1
ATOM 727 C C . ILE A 1 89 ? -2.122 11.828 2.799 1.00 88.69 89 ILE A C 1
ATOM 729 O O . ILE A 1 89 ? -1.857 12.933 3.266 1.00 88.69 89 ILE A O 1
ATOM 733 N N . SER A 1 90 ? -2.754 10.890 3.494 1.00 87.94 90 SER A N 1
ATOM 734 C CA . SER A 1 90 ? -3.119 11.020 4.899 1.00 87.94 90 SER A CA 1
ATOM 735 C C . SER A 1 90 ? -3.078 9.653 5.566 1.00 87.94 90 SER A C 1
ATOM 737 O O . SER A 1 90 ? -3.838 8.748 5.237 1.00 87.94 90 SER A O 1
ATOM 739 N N . PHE A 1 91 ? -2.180 9.498 6.528 1.00 88.19 91 PHE A N 1
ATOM 740 C CA . PHE A 1 91 ? -1.974 8.244 7.236 1.00 88.19 91 PHE A CA 1
ATOM 741 C C . PHE A 1 91 ? -2.198 8.451 8.739 1.00 88.19 91 PHE A C 1
ATOM 743 O O . PHE A 1 91 ? -1.232 8.524 9.497 1.00 88.19 91 PHE A O 1
ATOM 750 N N . PRO A 1 92 ? -3.454 8.571 9.205 1.00 87.88 92 PRO A N 1
ATOM 751 C CA . PRO A 1 92 ? -3.732 9.046 10.562 1.00 87.88 92 PRO A CA 1
ATOM 752 C C . PRO A 1 92 ? -3.286 8.071 11.663 1.00 87.88 92 PRO A C 1
ATOM 754 O O . PRO A 1 92 ? -3.035 8.501 12.785 1.00 87.88 92 PRO A O 1
ATOM 757 N N . SER A 1 93 ? -3.164 6.776 11.352 1.00 92.25 93 SER A N 1
ATOM 758 C CA . SER A 1 93 ? -2.764 5.735 12.313 1.00 92.25 93 SER A CA 1
ATOM 759 C C . SER A 1 93 ? -1.394 5.114 12.031 1.00 92.25 93 SER A C 1
ATOM 761 O O . SER A 1 93 ? -0.994 4.207 12.766 1.00 92.25 93 SER A O 1
ATOM 763 N N . LEU A 1 94 ? -0.681 5.557 10.987 1.00 93.81 94 LEU A N 1
ATOM 764 C CA . LEU A 1 94 ? 0.561 4.917 10.550 1.00 93.81 94 LEU A CA 1
ATOM 765 C C . LEU A 1 94 ? 1.692 5.196 11.539 1.00 93.81 94 LEU A C 1
ATOM 767 O O . LEU A 1 94 ? 1.965 6.336 11.903 1.00 93.81 94 LEU A O 1
ATOM 771 N N . LYS A 1 95 ? 2.350 4.123 11.971 1.00 93.81 95 LYS A N 1
ATOM 772 C CA . LYS A 1 95 ? 3.458 4.129 12.933 1.00 93.81 95 LYS A CA 1
ATOM 773 C C . LYS A 1 95 ? 4.763 3.694 12.288 1.00 93.81 95 LYS A C 1
ATOM 775 O O . LYS A 1 95 ? 5.824 4.150 12.700 1.00 93.81 95 LYS A O 1
ATOM 780 N N . ILE A 1 96 ? 4.681 2.786 11.318 1.00 94.94 96 ILE A N 1
ATOM 781 C CA . ILE A 1 96 ? 5.833 2.203 10.638 1.00 94.94 96 ILE A CA 1
ATOM 782 C C . ILE A 1 96 ? 5.634 2.368 9.135 1.00 94.94 96 ILE A C 1
ATOM 784 O O . ILE A 1 96 ? 4.618 1.951 8.582 1.00 94.94 96 ILE A O 1
ATOM 788 N N . LEU A 1 97 ? 6.620 2.988 8.492 1.00 94.50 97 LEU A N 1
ATOM 789 C CA . LEU A 1 97 ? 6.738 3.071 7.044 1.00 94.50 97 LEU A CA 1
ATOM 790 C C . LEU A 1 97 ? 8.091 2.482 6.648 1.00 94.50 97 LEU A C 1
ATOM 792 O O . LEU A 1 97 ? 9.134 3.073 6.925 1.00 94.50 97 LEU A O 1
ATOM 796 N N . THR A 1 98 ? 8.063 1.321 6.007 1.00 96.00 98 THR A N 1
ATOM 797 C CA . THR A 1 98 ? 9.242 0.638 5.477 1.00 96.00 98 THR A CA 1
ATOM 798 C C . THR A 1 98 ? 9.239 0.757 3.961 1.00 96.00 98 THR A C 1
ATOM 800 O O . THR A 1 98 ? 8.272 0.392 3.297 1.00 96.00 98 THR A O 1
ATOM 803 N N . LEU A 1 99 ? 10.329 1.286 3.410 1.00 93.88 99 LEU A N 1
ATOM 804 C CA . LEU A 1 99 ? 10.521 1.460 1.974 1.00 93.88 99 LEU A CA 1
ATOM 805 C C . LEU A 1 99 ? 11.852 0.815 1.590 1.00 93.88 99 LEU A C 1
ATOM 807 O O . LEU A 1 99 ? 12.903 1.246 2.063 1.00 93.88 99 LEU A O 1
ATOM 811 N N . VAL A 1 100 ? 11.818 -0.215 0.746 1.00 93.81 100 VAL A N 1
ATOM 812 C CA . VAL A 1 100 ? 13.018 -0.934 0.292 1.00 93.81 100 VAL A CA 1
ATOM 813 C C . VAL A 1 100 ? 13.076 -0.917 -1.228 1.00 93.81 100 VAL A C 1
ATOM 815 O O . VAL A 1 100 ? 12.151 -1.369 -1.897 1.00 93.81 100 VAL A O 1
ATOM 818 N N . SER A 1 101 ? 14.177 -0.400 -1.774 1.00 90.56 101 SER A N 1
ATOM 819 C CA . SER A 1 101 ? 14.401 -0.266 -3.223 1.00 90.56 101 SER A CA 1
ATOM 820 C C . SER A 1 101 ? 13.383 0.606 -3.976 1.00 90.56 101 SER A C 1
ATOM 822 O O . SER A 1 101 ? 13.403 0.620 -5.203 1.00 90.56 101 SER A O 1
ATOM 824 N N . VAL A 1 102 ? 12.540 1.362 -3.264 1.00 87.56 102 VAL A N 1
ATOM 825 C CA . VAL A 1 102 ? 11.518 2.245 -3.845 1.00 87.56 102 VAL A CA 1
ATOM 826 C C . VAL A 1 102 ? 12.141 3.560 -4.318 1.00 87.56 102 VAL A C 1
ATOM 828 O O . VAL A 1 102 ? 12.887 4.199 -3.573 1.00 87.56 102 VAL A O 1
ATOM 831 N N . THR A 1 103 ? 11.784 3.997 -5.526 1.00 87.56 103 THR A N 1
ATOM 832 C CA . THR A 1 103 ? 12.131 5.319 -6.071 1.00 87.56 103 THR A CA 1
ATOM 833 C C . THR A 1 103 ? 10.894 6.213 -6.165 1.00 87.56 103 THR A C 1
ATOM 835 O O . THR A 1 103 ? 9.759 5.739 -6.138 1.00 87.56 103 THR A O 1
ATOM 838 N N . PHE A 1 104 ? 11.095 7.530 -6.238 1.00 86.25 104 PHE A N 1
ATOM 839 C CA . PHE A 1 104 ? 10.010 8.507 -6.318 1.00 86.25 104 PHE A CA 1
ATOM 840 C C . PHE A 1 104 ? 10.270 9.506 -7.440 1.00 86.25 104 PHE A C 1
ATOM 842 O O . PHE A 1 104 ? 11.345 10.099 -7.504 1.00 86.25 104 PHE A O 1
ATOM 849 N N . ALA A 1 105 ? 9.259 9.745 -8.276 1.00 82.50 105 ALA A N 1
ATOM 850 C CA . ALA A 1 105 ? 9.351 10.731 -9.351 1.00 82.50 105 ALA A CA 1
ATOM 851 C C . ALA A 1 105 ? 9.048 12.169 -8.876 1.00 82.50 105 ALA A C 1
ATOM 853 O O . ALA A 1 105 ? 9.630 13.128 -9.382 1.00 82.50 105 ALA A O 1
ATOM 854 N N . ASP A 1 106 ? 8.144 12.333 -7.901 1.00 83.62 106 ASP A N 1
ATOM 855 C CA . ASP A 1 106 ? 7.645 13.640 -7.448 1.00 83.62 106 ASP A CA 1
ATOM 856 C C . ASP A 1 106 ? 8.152 13.991 -6.041 1.00 83.62 106 ASP A C 1
ATOM 858 O O . ASP A 1 106 ? 7.691 13.452 -5.035 1.00 83.62 106 ASP A O 1
ATOM 862 N N . HIS A 1 107 ? 9.081 14.944 -5.970 1.00 82.31 107 HIS A N 1
ATOM 863 C CA . HIS A 1 107 ? 9.711 15.376 -4.722 1.00 82.31 107 HIS A CA 1
ATOM 864 C C . HIS A 1 107 ? 8.742 16.088 -3.765 1.00 82.31 107 HIS A C 1
ATOM 866 O O . HIS A 1 107 ? 8.919 16.012 -2.549 1.00 82.31 107 HIS A O 1
ATOM 872 N N . HIS A 1 108 ? 7.716 16.769 -4.281 1.00 83.44 108 HIS A N 1
ATOM 873 C CA . HIS A 1 108 ? 6.747 17.482 -3.451 1.00 83.44 108 HIS A CA 1
ATOM 874 C C . HIS A 1 108 ? 5.810 16.496 -2.743 1.00 83.44 108 HIS A C 1
ATOM 876 O O . HIS A 1 108 ? 5.578 16.602 -1.538 1.00 83.44 108 HIS A O 1
ATOM 882 N N . LEU A 1 109 ? 5.314 15.486 -3.463 1.00 81.75 109 LEU A N 1
ATOM 883 C CA . LEU A 1 109 ? 4.469 14.444 -2.865 1.00 81.75 109 LEU A CA 1
ATOM 884 C C . LEU A 1 109 ? 5.241 13.592 -1.851 1.00 81.75 109 LEU A C 1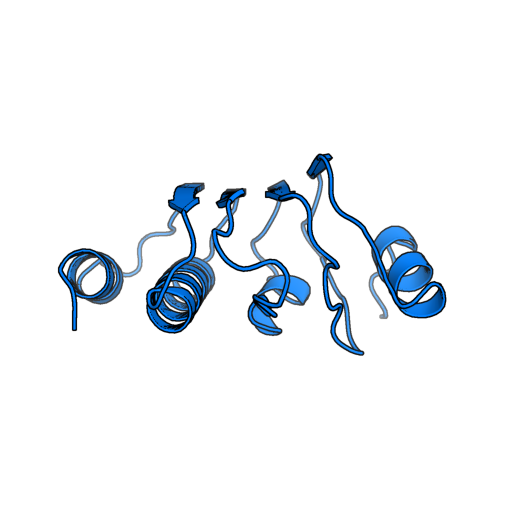
ATOM 886 O O . LEU A 1 109 ? 4.683 13.165 -0.843 1.00 81.75 109 LEU A O 1
ATOM 890 N N . VAL A 1 110 ? 6.542 13.399 -2.073 1.00 85.25 110 VAL A N 1
ATOM 891 C CA . VAL A 1 110 ? 7.436 12.758 -1.099 1.00 85.25 110 VAL A CA 1
ATOM 892 C C . VAL A 1 110 ? 7.533 13.573 0.189 1.00 85.25 110 VAL A C 1
ATOM 894 O O . VAL A 1 110 ? 7.435 13.014 1.280 1.00 85.25 110 VAL A O 1
ATOM 897 N N . GLN A 1 111 ? 7.673 14.897 0.089 1.00 85.44 111 GLN A N 1
ATOM 898 C CA . GLN A 1 111 ? 7.640 15.755 1.274 1.00 85.44 111 GLN A CA 1
ATOM 899 C C . GLN A 1 111 ? 6.306 15.636 2.012 1.00 85.44 111 GLN A C 1
ATOM 901 O O . GLN A 1 111 ? 6.309 15.520 3.233 1.00 85.44 111 GLN A O 1
ATOM 906 N N . GLN A 1 112 ? 5.178 15.593 1.298 1.00 84.06 112 GLN A N 1
ATOM 907 C CA . GLN A 1 112 ? 3.868 15.381 1.920 1.00 84.06 112 GLN A CA 1
ATOM 908 C C . GLN A 1 112 ? 3.780 14.030 2.641 1.00 84.06 112 GLN A C 1
ATOM 910 O O . GLN A 1 112 ? 3.354 14.003 3.796 1.00 84.06 112 GLN A O 1
ATOM 915 N N . LEU A 1 113 ? 4.250 12.944 2.014 1.00 84.94 113 LEU A N 1
ATOM 916 C CA . LEU A 1 113 ? 4.303 11.601 2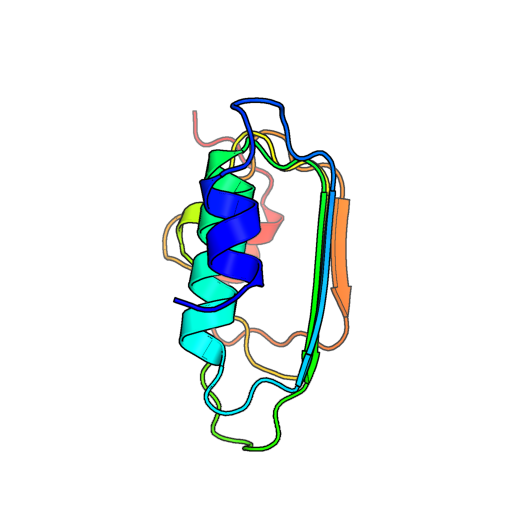.604 1.00 84.94 113 LEU A CA 1
ATOM 917 C C . LEU A 1 113 ? 5.035 11.588 3.956 1.00 84.94 113 LEU A C 1
ATOM 919 O O . LEU A 1 113 ? 4.561 10.966 4.903 1.00 84.94 113 LEU A O 1
ATOM 923 N N . PHE A 1 114 ? 6.165 12.292 4.053 1.00 81.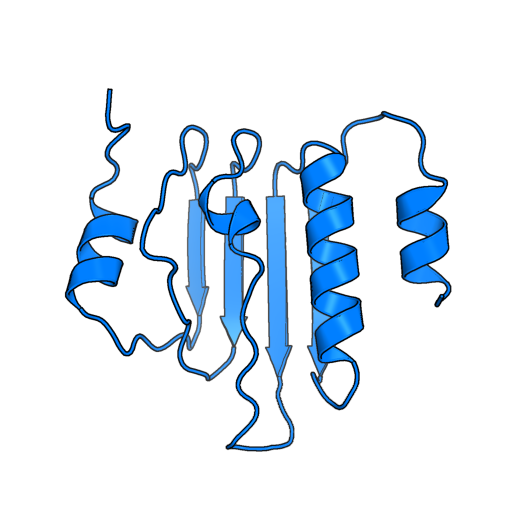62 114 PHE A N 1
ATOM 924 C CA . PHE A 1 114 ? 6.990 12.334 5.266 1.00 81.62 114 PHE A CA 1
ATOM 925 C C . PHE A 1 114 ? 6.657 13.479 6.225 1.00 81.62 114 PHE A C 1
ATOM 927 O O . PHE A 1 114 ? 7.137 13.481 7.356 1.00 81.62 114 PHE A O 1
ATOM 934 N N . SER A 1 115 ? 5.829 14.442 5.814 1.00 78.12 115 SER A N 1
ATOM 935 C CA . SER A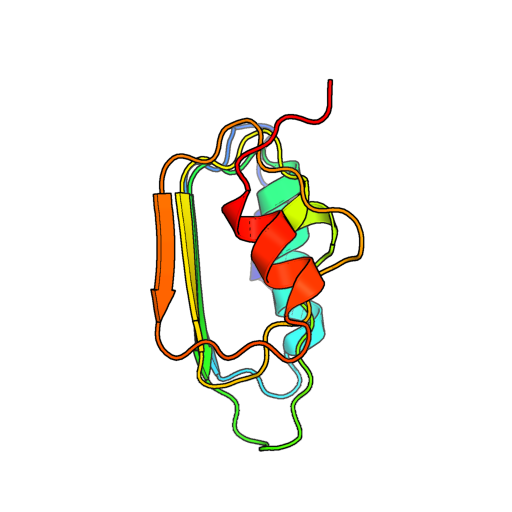 1 115 ? 5.470 15.596 6.648 1.00 78.12 115 SER A CA 1
ATOM 936 C C . SER A 1 115 ? 4.625 15.232 7.872 1.00 78.12 115 SER A C 1
ATOM 938 O O . SER A 1 115 ? 4.428 16.079 8.738 1.00 78.12 115 SER A O 1
ATOM 940 N N . GLY A 1 116 ? 4.138 13.987 7.963 1.00 60.41 116 GLY A N 1
ATOM 941 C CA . GLY A 1 116 ? 3.485 13.443 9.156 1.00 60.41 116 GLY A CA 1
ATOM 942 C C . GLY A 1 116 ? 2.196 14.157 9.569 1.00 60.41 116 GLY A C 1
ATOM 943 O O . GLY A 1 116 ? 1.700 13.912 10.665 1.00 60.41 116 GLY A O 1
ATOM 944 N N . ASN A 1 117 ? 1.655 15.050 8.734 1.00 52.78 117 ASN A N 1
ATOM 945 C CA . ASN A 1 117 ? 0.574 15.923 9.160 1.00 52.78 117 ASN A CA 1
ATOM 946 C C . ASN A 1 117 ? -0.791 15.229 9.070 1.00 52.78 117 ASN A C 1
ATOM 948 O O . ASN A 1 117 ? -1.213 14.831 7.978 1.00 52.78 117 ASN A O 1
ATOM 952 N N . PRO A 1 118 ? -1.550 15.171 10.177 1.00 41.78 118 PRO A N 1
ATOM 953 C CA . PRO A 1 118 ? -2.991 15.190 10.076 1.00 41.78 118 PRO A CA 1
ATOM 954 C C . PRO A 1 118 ? -3.346 16.613 9.632 1.00 41.78 118 PRO A C 1
ATOM 956 O O . PRO A 1 118 ? -3.212 17.561 10.402 1.00 41.78 118 PRO A O 1
ATOM 959 N N . PHE A 1 119 ? -3.718 16.799 8.366 1.00 41.56 119 PHE A N 1
ATOM 960 C CA . PHE A 1 119 ? -4.352 18.049 7.954 1.00 41.56 119 PHE A CA 1
ATOM 961 C C . PHE A 1 119 ? -5.721 18.105 8.651 1.00 41.56 119 PHE A C 1
ATOM 963 O O . PHE A 1 119 ? -6.682 17.504 8.173 1.00 41.56 119 PHE A O 1
ATOM 970 N N . VAL A 1 120 ? -5.757 18.733 9.831 1.00 33.75 120 VAL A N 1
ATOM 971 C CA . VAL A 1 120 ? -6.968 19.143 10.560 1.00 33.75 120 VAL A CA 1
ATOM 972 C C . VAL A 1 120 ? -7.226 20.609 10.262 1.00 33.75 120 VAL A C 1
ATOM 974 O O . VAL A 1 120 ? -6.251 21.391 10.333 1.00 33.75 120 VAL A O 1
#

Mean predicted aligned error: 5.91 Å

InterPro domains:
  IPR050232 F-box/LRR-repeat protein 13/AtMIF1-like [PTHR31900] (3-118)
  IPR055411 F-box/LRR-repeat protein 15/At3g58940/PEG3-like, LRR domain [PF24758] (33-109)

Radius of gyration: 14.24 Å; Cα contacts (8 Å, |Δi|>4): 191; chains: 1; bounding box: 31×37×31 Å